Protein AF-A0A9D6NC02-F1 (afdb_monomer_lite)

Foldseek 3Di:
DDDDDDDDDDDPDDPVVVVVVVPPPDPPDDDPLVLLLLFKAKAKEAADPPPPLSVLLQVLLLVVCVVVPNNVGTHHYHHCVPPVSVCCCCVQAVHHCVLNMWIAMFTADPVRDGRYGPGTDRNCRPDSNVNSVVRNVVSVVVSVVGDSPD

Radius of gyration: 26.91 Å; chains: 1; bounding box: 32×32×106 Å

Secondary structure (DSSP, 8-state):
--------------HHHHHHTTSSSSS-SS-SHHHHGGGEEEEEEESSTT-HHHHHHHHHHHHHHHHTT-TT---EEEETTSHHHHHHIIIII---GGGSSEEEEEEE-TTS-EEEEEEE-TTTTT-HHHHHHHHHHHHHHHHTTS-TT-

Sequence (150 aa):
MDVRRESPGAGPLGPAMRLLLLGLTLFALAEPAVAQTQRIGILIVGPTPGDAVEQELVTRVRQLLAEVGFADRGPLRFHFDRAAERSYCEKTLKINRQDLLFAGVVKLDARGAVVGVLHRLPDAGKNIEASAQECVYRWRVLAKKIPPDL

pLDDT: mean 78.7, std 20.45, range [39.59, 97.25]

Structure (mmCIF, N/CA/C/O backbone):
data_AF-A0A9D6NC02-F1
#
_entry.id   AF-A0A9D6NC02-F1
#
loop_
_atom_site.group_PDB
_atom_site.id
_atom_site.type_symbol
_atom_site.label_atom_id
_atom_site.label_alt_id
_atom_site.label_comp_id
_atom_site.label_asym_id
_atom_site.label_entity_id
_atom_site.label_seq_id
_atom_site.pdbx_PDB_ins_code
_atom_site.Cartn_x
_atom_site.Cartn_y
_atom_site.Cartn_z
_atom_site.occupancy
_atom_site.B_iso_or_equiv
_atom_site.auth_seq_id
_atom_site.auth_comp_id
_atom_site.auth_asym_id
_atom_site.auth_atom_id
_atom_site.pdbx_PDB_model_num
ATOM 1 N N . MET A 1 1 ? 1.897 -16.937 90.837 1.00 39.59 1 MET A N 1
ATOM 2 C CA . MET A 1 1 ? 2.756 -17.642 89.868 1.00 39.59 1 MET A CA 1
ATOM 3 C C . MET A 1 1 ? 1.862 -18.105 88.739 1.00 39.59 1 MET A C 1
ATOM 5 O O . MET A 1 1 ? 0.860 -18.729 89.053 1.00 39.59 1 MET A O 1
ATOM 9 N N . ASP A 1 2 ? 2.236 -17.724 87.512 1.00 42.00 2 ASP A N 1
ATOM 10 C CA . ASP A 1 2 ? 1.789 -18.253 86.209 1.00 42.00 2 ASP A CA 1
ATOM 11 C C . ASP A 1 2 ? 0.286 -18.143 85.853 1.00 42.00 2 ASP A C 1
ATOM 13 O O . ASP A 1 2 ? -0.579 -18.291 86.698 1.00 42.00 2 ASP A O 1
ATOM 17 N N . VAL A 1 3 ? -0.178 -17.901 84.623 1.00 43.66 3 VAL A N 1
ATOM 18 C CA . VAL A 1 3 ? 0.413 -17.619 83.306 1.00 43.66 3 VAL A CA 1
ATOM 19 C C . VAL A 1 3 ? -0.733 -17.132 82.395 1.00 43.66 3 VAL A C 1
ATOM 21 O O . VAL A 1 3 ? -1.882 -17.525 82.574 1.00 43.66 3 VAL A O 1
ATOM 24 N N . ARG A 1 4 ? -0.387 -16.272 81.426 1.00 48.41 4 ARG A N 1
ATOM 25 C CA . ARG A 1 4 ? -1.060 -15.929 80.149 1.00 48.41 4 ARG A CA 1
ATOM 26 C C . ARG A 1 4 ? -2.438 -16.546 79.843 1.00 48.41 4 ARG A C 1
ATOM 28 O O . ARG A 1 4 ? -2.551 -17.762 79.733 1.00 48.41 4 ARG A O 1
ATOM 35 N N . ARG A 1 5 ? -3.338 -15.701 79.319 1.00 47.59 5 ARG A N 1
ATOM 36 C CA . ARG A 1 5 ? -3.801 -15.824 77.919 1.00 47.59 5 ARG A CA 1
ATOM 37 C C . ARG A 1 5 ? -4.012 -14.444 77.296 1.00 47.59 5 ARG A C 1
ATOM 39 O O . ARG A 1 5 ? -4.944 -13.727 77.636 1.00 47.59 5 ARG A O 1
ATOM 46 N N . GLU A 1 6 ? -3.125 -14.109 76.368 1.00 44.00 6 GLU A N 1
ATOM 47 C CA . GLU A 1 6 ? -3.341 -13.094 75.343 1.00 44.00 6 GLU A CA 1
ATOM 48 C C . GLU A 1 6 ? -4.298 -13.658 74.278 1.00 44.00 6 GLU A C 1
ATOM 50 O O . GLU A 1 6 ? -4.180 -14.813 73.867 1.00 44.00 6 GLU A O 1
ATOM 55 N N . SER A 1 7 ? -5.230 -12.840 73.801 1.00 43.94 7 SER A N 1
ATOM 56 C CA . SER A 1 7 ? -5.800 -12.957 72.457 1.00 43.94 7 SER A CA 1
ATOM 57 C C . SER A 1 7 ? -5.677 -11.583 71.809 1.00 43.94 7 SER A C 1
ATOM 59 O O . SER A 1 7 ? -6.291 -10.638 72.308 1.00 43.94 7 SER A O 1
ATOM 61 N N . PRO A 1 8 ? -4.865 -11.426 70.752 1.00 47.81 8 PRO A N 1
ATOM 62 C CA . PRO A 1 8 ? -4.788 -10.183 70.015 1.00 47.81 8 PRO A CA 1
ATOM 63 C C . PRO A 1 8 ? -5.789 -10.199 68.856 1.00 47.81 8 PRO A C 1
ATOM 65 O O . PRO A 1 8 ? -6.019 -11.228 68.225 1.00 47.81 8 PRO A O 1
ATOM 68 N N . GLY A 1 9 ? -6.285 -9.017 68.505 1.00 48.06 9 GLY A N 1
ATOM 69 C CA . GLY A 1 9 ? -6.532 -8.716 67.098 1.00 48.06 9 GLY A CA 1
ATOM 70 C C . GLY A 1 9 ? -7.987 -8.543 66.691 1.00 48.06 9 GLY A C 1
ATOM 71 O O . GLY A 1 9 ? -8.578 -9.419 66.078 1.00 48.06 9 GLY A O 1
ATOM 72 N N . ALA A 1 10 ? -8.496 -7.331 66.889 1.00 44.50 10 ALA A N 1
ATOM 73 C CA . ALA A 1 10 ? -9.337 -6.679 65.889 1.00 44.50 10 ALA A CA 1
ATOM 74 C C . ALA A 1 10 ? -9.191 -5.159 66.044 1.00 44.50 10 ALA A C 1
ATOM 76 O O . ALA A 1 10 ? -10.103 -4.460 66.474 1.00 44.50 10 ALA A O 1
ATOM 77 N N . GLY A 1 11 ? -7.992 -4.645 65.752 1.00 44.72 11 GLY A N 1
ATOM 78 C CA . GLY A 1 11 ? -7.823 -3.211 65.539 1.00 44.72 11 GLY A CA 1
ATOM 79 C C . GLY A 1 11 ? -8.554 -2.804 64.251 1.00 44.72 11 GLY A C 1
ATOM 80 O O . GLY A 1 11 ? -8.456 -3.530 63.258 1.00 44.72 11 GLY A O 1
ATOM 81 N N . PRO A 1 12 ? -9.301 -1.688 64.234 1.00 54.91 12 PRO A N 1
ATOM 82 C CA . PRO A 1 12 ? -9.962 -1.217 63.026 1.00 54.91 12 PRO A CA 1
ATOM 83 C C . PRO A 1 12 ? -8.911 -0.871 61.965 1.00 54.91 12 PRO A C 1
ATOM 85 O O . PRO A 1 12 ? -7.913 -0.213 62.256 1.00 54.91 12 PRO A O 1
ATOM 88 N N . LEU A 1 13 ? -9.145 -1.330 60.732 1.00 54.53 13 LEU A N 1
ATOM 89 C CA . LEU A 1 13 ? -8.343 -1.001 59.552 1.00 54.53 13 LEU A CA 1
ATOM 90 C C . LEU A 1 13 ? -8.105 0.515 59.501 1.00 54.53 13 LEU A C 1
ATOM 92 O O . LEU A 1 13 ? -9.046 1.298 59.356 1.00 54.53 13 LEU A O 1
ATOM 96 N N . GLY A 1 14 ? -6.844 0.918 59.667 1.00 44.34 14 GLY A N 1
ATOM 97 C CA . GLY A 1 14 ? -6.447 2.318 59.732 1.00 44.34 14 GLY A CA 1
ATOM 98 C C . GLY A 1 14 ? -6.789 3.099 58.453 1.00 44.34 14 GLY A C 1
ATOM 99 O O . GLY A 1 14 ? -6.938 2.513 57.375 1.00 44.34 14 GLY A O 1
ATOM 100 N N . PRO A 1 15 ? -6.872 4.439 58.539 1.00 54.22 15 PRO A N 1
ATOM 101 C CA . PRO A 1 15 ? -7.293 5.319 57.442 1.00 54.22 15 PRO A CA 1
ATOM 102 C C . PRO A 1 15 ? -6.421 5.206 56.179 1.00 54.22 15 PRO A C 1
ATOM 104 O O . PRO A 1 15 ? -6.889 5.512 55.084 1.00 54.22 15 PRO A O 1
ATOM 107 N N . ALA A 1 16 ? -5.197 4.687 56.305 1.00 47.75 16 ALA A N 1
ATOM 108 C CA . ALA A 1 16 ? -4.308 4.393 55.184 1.00 47.75 16 ALA A CA 1
ATOM 109 C C . ALA A 1 16 ? -4.881 3.338 54.212 1.00 47.75 16 ALA A C 1
ATOM 111 O O . ALA A 1 16 ? -4.659 3.435 53.009 1.00 47.75 16 ALA A O 1
ATOM 112 N N . MET A 1 17 ? -5.682 2.378 54.698 1.00 41.50 17 MET A N 1
ATOM 113 C CA . MET A 1 17 ? -6.302 1.346 53.851 1.00 41.50 17 MET A CA 1
ATOM 114 C C . MET A 1 17 ? -7.548 1.867 53.107 1.00 41.50 17 MET A C 1
ATOM 116 O O . MET A 1 17 ? -7.899 1.354 52.048 1.00 41.50 17 MET A O 1
ATOM 120 N N . ARG A 1 18 ? -8.210 2.918 53.619 1.00 47.12 18 ARG A N 1
ATOM 121 C CA . ARG A 1 18 ? -9.367 3.552 52.953 1.00 47.12 18 ARG A CA 1
ATOM 122 C C . ARG A 1 18 ? -8.959 4.450 51.784 1.00 47.12 18 ARG A C 1
ATOM 124 O O . ARG A 1 18 ? -9.707 4.551 50.818 1.00 47.12 18 ARG A O 1
ATOM 131 N N . LEU A 1 19 ? -7.770 5.051 51.842 1.00 48.00 19 LEU A N 1
ATOM 132 C CA . LEU A 1 19 ? -7.225 5.869 50.752 1.00 48.00 19 LEU A CA 1
ATOM 133 C C . LEU A 1 19 ? -6.718 5.032 49.568 1.00 48.00 19 LEU A C 1
ATOM 135 O O . LEU A 1 19 ? -6.719 5.526 48.444 1.00 48.00 19 LEU A O 1
ATOM 139 N N . LEU A 1 20 ? -6.371 3.757 49.780 1.00 45.81 20 LEU A N 1
ATOM 140 C CA . LEU A 1 20 ? -5.960 2.866 48.688 1.00 45.81 20 LEU A CA 1
ATOM 141 C C . LEU A 1 20 ? -7.135 2.392 47.809 1.00 45.81 20 LEU A C 1
ATOM 143 O O . LEU A 1 20 ? -6.935 2.047 46.649 1.00 45.81 20 LEU A O 1
ATOM 147 N N . LEU A 1 21 ? -8.365 2.404 48.335 1.00 44.78 21 LEU A N 1
ATOM 148 C CA . LEU A 1 21 ? -9.570 1.950 47.622 1.00 44.78 21 LEU A CA 1
ATOM 149 C C . LEU A 1 21 ? -10.232 3.036 46.754 1.00 44.78 21 LEU A C 1
ATOM 151 O O . LEU A 1 21 ? -11.105 2.718 45.954 1.00 44.78 21 LEU A O 1
ATOM 155 N N . LEU A 1 22 ? -9.800 4.297 46.863 1.00 46.56 22 LEU A N 1
ATOM 156 C CA . LEU A 1 22 ? -10.308 5.422 46.061 1.00 46.56 22 LEU A CA 1
ATOM 157 C C . LEU A 1 22 ? -9.455 5.739 44.818 1.00 46.56 22 LEU A C 1
ATOM 159 O O . LEU A 1 22 ? -9.832 6.596 44.026 1.00 46.56 22 LEU A O 1
ATOM 163 N N . GLY A 1 23 ? -8.331 5.045 44.618 1.00 40.75 23 GLY A N 1
ATOM 164 C CA . GLY A 1 23 ? -7.431 5.251 43.474 1.00 40.75 23 GLY A CA 1
ATOM 165 C C . GLY A 1 23 ? -7.722 4.389 42.238 1.00 40.75 23 GLY A C 1
ATOM 166 O O . GLY A 1 23 ? -6.946 4.424 41.290 1.00 40.75 23 GLY A O 1
ATOM 167 N N . LEU A 1 24 ? -8.797 3.591 42.238 1.00 45.47 24 LEU A N 1
ATOM 168 C CA . LEU A 1 24 ? -9.022 2.518 41.252 1.00 45.47 24 LEU A CA 1
ATOM 169 C C . LEU A 1 24 ? -10.133 2.785 40.218 1.00 45.47 24 LEU A C 1
ATOM 171 O O . LEU A 1 24 ? -10.487 1.886 39.462 1.00 45.47 24 LEU A O 1
ATOM 175 N N . THR A 1 25 ? -10.673 4.003 40.128 1.00 46.53 25 THR A N 1
ATOM 176 C CA . THR A 1 25 ? -11.852 4.300 39.284 1.00 46.53 25 THR A CA 1
ATOM 177 C C . THR A 1 25 ? -11.654 5.426 38.264 1.00 46.53 25 THR A C 1
ATOM 179 O O . THR A 1 25 ? -12.600 6.142 37.953 1.00 46.53 25 THR A O 1
ATOM 182 N N . LEU A 1 26 ? -10.454 5.587 37.695 1.00 45.34 26 LEU A N 1
ATOM 183 C CA . LEU A 1 26 ? -10.214 6.578 36.625 1.00 45.34 26 LEU A CA 1
ATOM 184 C C . LEU A 1 26 ? -9.404 6.058 35.425 1.00 45.34 26 LEU A C 1
ATOM 186 O O . LEU A 1 26 ? -8.880 6.853 34.654 1.00 45.34 26 LEU A O 1
ATOM 190 N N . PHE A 1 27 ? -9.332 4.739 35.215 1.00 44.41 27 PHE A N 1
ATOM 191 C CA . PHE A 1 27 ? -8.621 4.155 34.062 1.00 44.41 27 PHE A CA 1
ATOM 192 C C . PHE A 1 27 ? -9.521 3.427 33.059 1.00 44.41 27 PHE A C 1
ATOM 194 O O . PHE A 1 27 ? -9.098 2.500 32.378 1.00 44.41 27 PHE A O 1
ATOM 201 N N . ALA A 1 28 ? -10.779 3.843 32.952 1.00 43.09 28 ALA A N 1
ATOM 202 C CA . ALA A 1 28 ? -11.706 3.274 31.985 1.00 43.09 28 ALA A CA 1
ATOM 203 C C . ALA A 1 28 ? -12.454 4.388 31.260 1.00 43.09 28 ALA A C 1
ATOM 205 O O . ALA A 1 28 ? -13.638 4.553 31.498 1.00 43.09 28 ALA A O 1
ATOM 206 N N . LEU A 1 29 ? -11.761 5.183 30.432 1.00 49.09 29 LEU A N 1
ATOM 207 C CA . LEU A 1 29 ? -12.382 6.035 29.397 1.00 49.09 29 LEU A CA 1
ATOM 208 C C . LEU A 1 29 ? -11.357 6.544 28.353 1.00 49.09 29 LEU A C 1
ATOM 210 O O . LEU A 1 29 ? -11.389 7.684 27.909 1.00 49.09 29 LEU A O 1
ATOM 214 N N . ALA A 1 30 ? -10.439 5.676 27.941 1.00 48.78 30 ALA A N 1
ATOM 215 C CA . ALA A 1 30 ? -9.707 5.722 26.673 1.00 48.78 30 ALA A CA 1
ATOM 216 C C . ALA A 1 30 ? -9.215 4.275 26.503 1.00 48.78 30 ALA A C 1
ATOM 218 O O . ALA A 1 30 ? -8.553 3.772 27.395 1.00 48.78 30 ALA A O 1
ATOM 219 N N . GLU A 1 31 ? -9.599 3.462 25.524 1.00 45.03 31 GLU A N 1
ATOM 220 C CA . GLU A 1 31 ? -9.521 3.695 24.089 1.00 45.03 31 GLU A CA 1
ATOM 221 C C . GLU A 1 31 ? -10.428 2.693 23.332 1.00 45.03 31 GLU A C 1
ATOM 223 O O . GLU A 1 31 ? -10.088 1.516 23.232 1.00 45.03 31 GLU A O 1
ATOM 228 N N . PRO A 1 32 ? -11.537 3.110 22.698 1.00 44.16 32 PRO A N 1
ATOM 229 C CA . PRO A 1 32 ? -12.128 2.312 21.619 1.00 44.16 32 PRO A CA 1
ATOM 230 C C . PRO A 1 32 ? -11.541 2.663 20.235 1.00 44.16 32 PRO A C 1
ATOM 232 O O . PRO A 1 32 ? -11.766 1.943 19.265 1.00 44.16 32 PRO A O 1
ATOM 235 N N . ALA A 1 33 ? -10.751 3.739 20.119 1.00 46.66 33 ALA A N 1
ATOM 236 C CA . ALA A 1 33 ? -10.207 4.201 18.836 1.00 46.66 33 ALA A CA 1
ATOM 237 C C . ALA A 1 33 ? -9.034 3.346 18.307 1.00 46.66 33 ALA A C 1
ATOM 239 O O . ALA A 1 33 ? -8.832 3.239 17.094 1.00 46.66 33 ALA A O 1
ATOM 240 N N . VAL A 1 34 ? -8.263 2.695 19.187 1.00 47.00 34 VAL A N 1
ATOM 241 C CA . VAL A 1 34 ? -7.065 1.942 18.773 1.00 47.00 34 VAL A CA 1
ATOM 242 C C . VAL A 1 34 ? -7.425 0.624 18.081 1.00 47.00 34 VAL A C 1
ATOM 244 O O . VAL A 1 34 ? -6.812 0.295 17.064 1.00 47.00 34 VAL A O 1
ATOM 247 N N . ALA A 1 35 ? -8.469 -0.077 18.539 1.00 47.97 35 ALA A N 1
ATOM 248 C CA . ALA A 1 35 ? -8.929 -1.328 17.927 1.00 47.97 35 ALA A CA 1
ATOM 249 C C . ALA A 1 35 ? -9.527 -1.120 16.518 1.00 47.97 35 ALA A C 1
ATOM 251 O O . ALA A 1 35 ? -9.240 -1.888 15.602 1.00 47.97 35 ALA A O 1
ATOM 252 N N . GLN A 1 36 ? -10.286 -0.037 16.300 1.00 50.41 36 GLN A N 1
ATOM 253 C CA . GLN A 1 36 ? -10.905 0.288 14.998 1.00 50.41 36 GLN A CA 1
ATOM 254 C C . GLN A 1 36 ? -9.866 0.531 13.899 1.00 50.41 36 GLN A C 1
ATOM 256 O O . GLN A 1 36 ? -10.025 0.116 12.750 1.00 50.41 36 GLN A O 1
ATOM 261 N N . THR A 1 37 ? -8.746 1.147 14.272 1.00 56.75 37 THR A N 1
ATOM 262 C CA . THR A 1 37 ? -7.669 1.455 13.335 1.00 56.75 37 THR A CA 1
ATOM 263 C C . THR A 1 37 ? -6.929 0.179 12.885 1.00 56.75 37 THR A C 1
ATOM 265 O O . THR A 1 37 ? -6.219 0.203 11.886 1.00 56.75 37 THR A O 1
ATOM 268 N N . GLN A 1 38 ? -7.052 -0.960 13.579 1.00 64.00 38 GLN A N 1
ATOM 269 C CA . GLN A 1 38 ? -6.309 -2.191 13.246 1.00 64.00 38 GLN A CA 1
ATOM 270 C C . GLN A 1 38 ? -6.826 -2.933 12.001 1.00 64.00 38 GLN A C 1
ATOM 272 O O . GLN A 1 38 ? -6.075 -3.709 11.420 1.00 64.00 38 GLN A O 1
ATOM 277 N N . ARG A 1 39 ? -8.062 -2.677 11.543 1.00 83.94 39 ARG A N 1
ATOM 278 C CA . ARG A 1 39 ? -8.653 -3.370 10.375 1.00 83.94 39 ARG A CA 1
ATOM 279 C C . ARG A 1 39 ? -8.509 -2.620 9.048 1.00 83.94 39 ARG A C 1
ATOM 281 O O . ARG A 1 39 ? -9.063 -3.048 8.035 1.00 83.94 39 ARG A O 1
ATOM 288 N N . ILE A 1 40 ? -7.770 -1.510 9.029 1.00 90.12 40 ILE A N 1
ATOM 289 C CA . ILE A 1 40 ? -7.476 -0.750 7.809 1.00 90.12 40 ILE A CA 1
ATOM 290 C C . ILE A 1 40 ? -5.984 -0.442 7.730 1.00 90.12 40 ILE A C 1
ATOM 292 O O . ILE A 1 40 ? -5.402 0.126 8.656 1.00 90.12 40 ILE A O 1
ATOM 296 N N . GLY A 1 41 ? -5.386 -0.758 6.585 1.00 93.06 41 GLY A N 1
ATOM 297 C CA . GLY A 1 41 ? -3.990 -0.471 6.280 1.00 93.06 41 GLY A CA 1
ATOM 298 C C . GLY A 1 41 ? -3.826 0.390 5.034 1.00 93.06 41 GLY A C 1
ATOM 299 O O . GLY A 1 41 ? -4.768 0.606 4.271 1.00 93.06 41 GLY A O 1
ATOM 300 N N . ILE A 1 42 ? -2.600 0.850 4.818 1.00 95.75 42 ILE A N 1
ATOM 301 C CA . ILE A 1 42 ? -2.143 1.359 3.524 1.00 95.75 42 ILE A CA 1
ATOM 302 C C . ILE A 1 42 ? -1.334 0.233 2.879 1.00 95.75 42 ILE A C 1
ATOM 304 O O . ILE A 1 42 ? -0.483 -0.353 3.543 1.00 95.75 42 ILE A O 1
ATOM 308 N N . LEU A 1 43 ? -1.610 -0.086 1.618 1.00 97.12 43 LEU A N 1
ATOM 309 C CA . LEU A 1 43 ? -0.846 -1.047 0.825 1.00 97.12 43 LEU A CA 1
ATOM 310 C C . LEU A 1 43 ? -0.147 -0.309 -0.309 1.00 97.12 43 LEU A C 1
ATOM 312 O O . LEU A 1 43 ? -0.790 0.435 -1.050 1.00 97.12 43 LEU A O 1
ATOM 316 N N . ILE A 1 44 ? 1.146 -0.567 -0.460 1.00 96.88 44 ILE A N 1
ATOM 317 C CA . ILE A 1 44 ? 1.947 -0.156 -1.609 1.00 96.88 44 ILE A CA 1
ATOM 318 C C . ILE A 1 44 ? 2.414 -1.430 -2.320 1.00 96.88 44 ILE A C 1
ATOM 320 O O . ILE A 1 44 ? 2.912 -2.353 -1.675 1.00 96.88 44 ILE A O 1
ATOM 324 N N . VAL A 1 45 ? 2.215 -1.503 -3.637 1.00 96.25 45 VAL A N 1
ATOM 325 C CA . VAL A 1 45 ? 2.716 -2.608 -4.467 1.00 96.25 45 VAL A CA 1
ATOM 326 C C . VAL A 1 45 ? 3.671 -2.045 -5.506 1.00 96.25 45 VAL A C 1
ATOM 328 O O . VAL A 1 45 ? 3.240 -1.327 -6.406 1.00 96.25 45 VAL A O 1
ATOM 331 N N . GLY A 1 46 ? 4.958 -2.350 -5.356 1.00 94.94 46 GLY A N 1
ATOM 332 C CA . GLY A 1 46 ? 6.022 -1.895 -6.249 1.00 94.94 46 GLY A CA 1
ATOM 333 C C . GLY A 1 46 ? 6.385 -2.917 -7.333 1.00 94.94 46 GLY A C 1
ATOM 334 O O . GLY A 1 46 ? 5.921 -4.063 -7.307 1.00 94.94 46 GLY A O 1
ATOM 335 N N . PRO A 1 47 ? 7.247 -2.544 -8.292 1.00 91.88 47 PRO A N 1
ATOM 336 C CA . PRO A 1 47 ? 7.713 -3.464 -9.324 1.00 91.88 47 PRO A CA 1
ATOM 337 C C . PRO A 1 47 ? 8.683 -4.515 -8.763 1.00 91.88 47 PRO A C 1
ATOM 339 O O . PRO A 1 47 ? 8.571 -5.688 -9.118 1.00 91.88 47 PRO A O 1
ATOM 342 N N . THR A 1 48 ? 9.607 -4.103 -7.888 1.00 93.00 48 THR A N 1
ATOM 343 C CA . THR A 1 48 ? 10.643 -4.944 -7.271 1.00 93.00 48 THR A CA 1
ATOM 344 C C . THR A 1 48 ? 11.119 -4.320 -5.952 1.00 93.00 48 THR A C 1
ATOM 346 O O . THR A 1 48 ? 11.063 -3.094 -5.817 1.00 93.00 48 THR A O 1
ATOM 349 N N . PRO A 1 49 ? 11.585 -5.110 -4.967 1.00 91.56 49 PRO A N 1
ATOM 350 C CA . PRO A 1 49 ? 12.134 -4.569 -3.733 1.00 91.56 49 PRO A CA 1
ATOM 351 C C . PRO A 1 49 ? 13.300 -3.613 -3.991 1.00 91.56 49 PRO A C 1
ATOM 353 O O . PRO A 1 49 ? 14.276 -3.966 -4.646 1.00 91.56 49 PRO A O 1
ATOM 356 N N . GLY A 1 50 ? 13.222 -2.417 -3.410 1.00 89.25 50 GLY A N 1
ATOM 357 C CA . GLY A 1 50 ? 14.276 -1.407 -3.532 1.00 89.25 50 GLY A CA 1
ATOM 358 C C . GLY A 1 50 ? 14.097 -0.454 -4.712 1.00 89.25 50 GLY A C 1
ATOM 359 O O . GLY A 1 50 ? 14.956 0.399 -4.915 1.00 89.25 50 GLY A O 1
ATOM 360 N N . ASP A 1 51 ? 12.981 -0.543 -5.442 1.00 94.19 51 ASP A N 1
ATOM 361 C CA . ASP A 1 51 ? 12.590 0.492 -6.396 1.00 94.19 51 ASP A CA 1
ATOM 362 C C . ASP A 1 51 ? 12.564 1.874 -5.719 1.00 94.19 51 ASP A C 1
ATOM 364 O O . ASP A 1 51 ? 12.009 2.037 -4.626 1.00 94.19 51 ASP A O 1
ATOM 368 N N . ALA A 1 52 ? 13.209 2.856 -6.353 1.00 94.75 52 ALA A N 1
ATOM 369 C CA . ALA A 1 52 ? 13.435 4.172 -5.760 1.00 94.75 52 ALA A CA 1
ATOM 370 C C . ALA A 1 52 ? 12.121 4.926 -5.523 1.00 94.75 52 ALA A C 1
ATOM 372 O O . ALA A 1 52 ? 11.932 5.508 -4.455 1.00 94.75 52 ALA A O 1
ATOM 373 N N . VAL A 1 53 ? 11.199 4.857 -6.485 1.00 93.44 53 VAL A N 1
ATOM 374 C CA . VAL A 1 53 ? 9.904 5.543 -6.422 1.00 93.44 53 VAL A CA 1
ATOM 375 C C . VAL A 1 53 ? 9.030 4.906 -5.338 1.00 93.44 53 VAL A C 1
ATOM 377 O O . VAL A 1 53 ? 8.418 5.606 -4.530 1.00 93.44 53 VAL A O 1
ATOM 380 N N . GLU A 1 54 ? 9.024 3.573 -5.252 1.00 95.06 54 GLU A N 1
ATOM 381 C CA . GLU A 1 54 ? 8.366 2.846 -4.164 1.00 95.06 54 GLU A CA 1
ATOM 382 C C . GLU A 1 54 ? 8.954 3.221 -2.790 1.00 95.06 54 GLU A C 1
ATOM 384 O O . GLU A 1 54 ? 8.196 3.486 -1.854 1.00 95.06 54 GLU A O 1
ATOM 389 N N . GLN A 1 55 ? 10.288 3.264 -2.645 1.00 96.50 55 GLN A N 1
ATOM 390 C CA . GLN A 1 55 ? 10.934 3.624 -1.373 1.00 96.50 55 GLN A CA 1
ATOM 391 C C . GLN A 1 55 ? 10.606 5.053 -0.949 1.00 96.50 55 GLN A C 1
ATOM 393 O O . GLN A 1 55 ? 10.356 5.293 0.236 1.00 96.50 55 GLN A O 1
ATOM 398 N N . GLU A 1 56 ? 10.610 5.992 -1.889 1.00 97.00 56 GLU A N 1
ATOM 399 C CA . GLU A 1 56 ? 10.284 7.388 -1.620 1.00 97.00 56 GLU A CA 1
ATOM 400 C C . GLU A 1 56 ? 8.843 7.513 -1.116 1.00 97.00 56 GLU A C 1
ATOM 402 O O . GLU A 1 56 ? 8.602 8.099 -0.057 1.00 97.00 56 GLU A O 1
ATOM 407 N N . LEU A 1 57 ? 7.895 6.852 -1.789 1.00 96.38 57 LEU A N 1
ATOM 408 C CA . LEU A 1 57 ? 6.495 6.834 -1.372 1.00 96.38 57 LEU A CA 1
ATOM 409 C C . LEU A 1 57 ? 6.304 6.183 0.001 1.00 96.38 57 LEU A C 1
ATOM 411 O O . LEU A 1 57 ? 5.617 6.740 0.859 1.00 96.38 57 LEU A O 1
ATOM 415 N N . VAL A 1 58 ? 6.931 5.030 0.246 1.00 96.75 58 VAL A N 1
ATOM 416 C CA . VAL A 1 58 ? 6.898 4.350 1.552 1.00 96.75 58 VAL A CA 1
ATOM 417 C C . VAL A 1 58 ? 7.440 5.262 2.651 1.00 96.75 58 VAL A C 1
ATOM 419 O O . VAL A 1 58 ? 6.838 5.361 3.723 1.00 96.75 58 VAL A O 1
ATOM 422 N N . THR A 1 59 ? 8.564 5.929 2.391 1.00 96.94 59 THR A N 1
ATOM 423 C CA . THR A 1 59 ? 9.202 6.847 3.339 1.00 96.94 59 THR A CA 1
ATOM 424 C C . THR A 1 59 ? 8.281 8.015 3.648 1.00 96.94 59 THR A C 1
ATOM 426 O O . THR A 1 59 ? 8.054 8.319 4.821 1.00 96.94 59 THR A O 1
ATOM 429 N N . ARG A 1 60 ? 7.681 8.620 2.619 1.00 97.25 60 ARG A N 1
ATOM 430 C CA . ARG A 1 60 ? 6.810 9.774 2.812 1.00 97.25 60 ARG A CA 1
ATOM 431 C C . ARG A 1 60 ? 5.523 9.417 3.546 1.00 97.25 60 ARG A C 1
ATOM 433 O O . ARG A 1 60 ? 5.135 10.119 4.475 1.00 97.25 60 ARG A O 1
ATOM 440 N N . VAL A 1 61 ? 4.908 8.281 3.216 1.00 96.62 61 VAL A N 1
ATOM 441 C CA . VAL A 1 61 ? 3.739 7.767 3.948 1.00 96.62 61 VAL A CA 1
ATOM 442 C C . VAL A 1 61 ? 4.074 7.520 5.420 1.00 96.62 61 VAL A C 1
ATOM 444 O O . VAL A 1 61 ? 3.289 7.899 6.284 1.00 96.62 61 VAL A O 1
ATOM 447 N N . ARG A 1 62 ? 5.235 6.928 5.735 1.00 96.38 62 ARG A N 1
ATOM 448 C CA . ARG A 1 62 ? 5.667 6.715 7.131 1.00 96.38 62 ARG A CA 1
ATOM 449 C C . ARG A 1 62 ? 5.845 8.026 7.892 1.00 96.38 62 ARG A C 1
ATOM 451 O O . ARG A 1 62 ? 5.376 8.127 9.020 1.00 96.38 62 ARG A O 1
ATOM 458 N N . GLN A 1 63 ? 6.482 9.024 7.280 1.00 96.69 63 GLN A N 1
ATOM 459 C CA . GLN A 1 63 ? 6.640 10.351 7.884 1.00 96.69 63 GLN A CA 1
ATOM 460 C C . GLN A 1 63 ? 5.281 10.983 8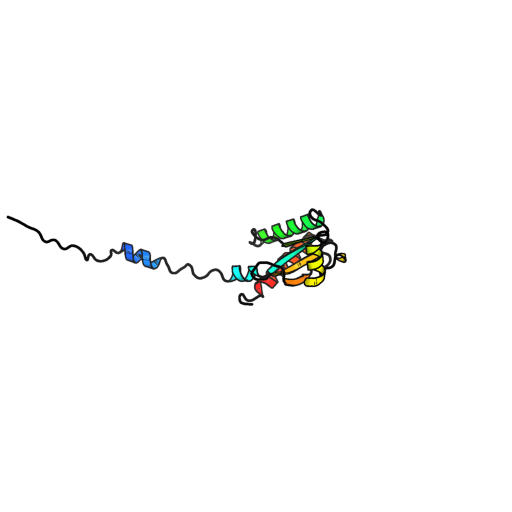.195 1.00 96.69 63 GLN A C 1
ATOM 462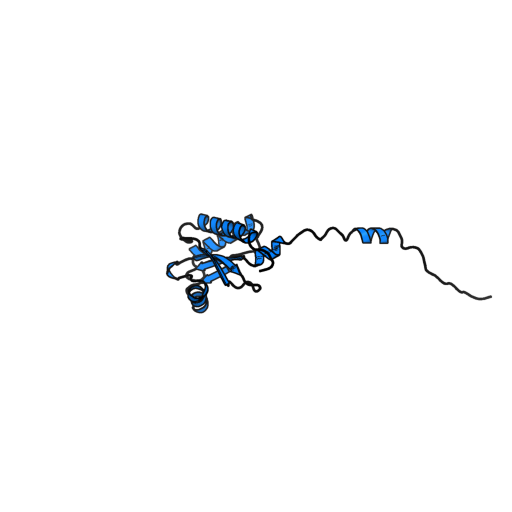 O O . GLN A 1 63 ? 5.031 11.371 9.330 1.00 96.69 63 GLN A O 1
ATOM 467 N N . LEU A 1 64 ? 4.369 10.993 7.221 1.00 95.62 64 LEU A N 1
ATOM 468 C CA . LEU A 1 64 ? 3.028 11.552 7.397 1.00 95.62 64 LEU A CA 1
ATOM 469 C C . LEU A 1 64 ? 2.208 10.795 8.453 1.00 95.62 64 LEU A C 1
ATOM 471 O O . LEU A 1 64 ? 1.460 11.410 9.209 1.00 95.62 64 LEU A O 1
ATOM 475 N N . LEU A 1 65 ? 2.341 9.466 8.538 1.00 91.94 65 LEU A N 1
ATOM 476 C CA . LEU A 1 65 ? 1.717 8.679 9.607 1.00 91.94 65 LEU A CA 1
ATOM 477 C C . LEU A 1 65 ? 2.270 9.062 10.985 1.00 91.94 65 LEU A C 1
ATOM 479 O O . LEU A 1 65 ? 1.492 9.205 11.928 1.00 91.94 65 LEU A O 1
ATOM 483 N N . ALA A 1 66 ? 3.580 9.283 11.104 1.00 92.12 66 ALA A N 1
ATOM 484 C CA . ALA A 1 66 ? 4.196 9.751 12.341 1.00 92.12 66 ALA A CA 1
ATOM 485 C C . ALA A 1 66 ? 3.710 11.158 12.731 1.00 92.12 66 ALA A C 1
ATOM 487 O O . ALA A 1 66 ? 3.312 11.363 13.877 1.00 92.12 66 ALA A O 1
ATOM 488 N N . GLU A 1 67 ? 3.649 12.093 11.776 1.00 92.25 67 GLU A N 1
ATOM 489 C CA . GLU A 1 67 ? 3.148 13.462 11.981 1.00 92.25 67 GLU A CA 1
ATOM 490 C C . GLU A 1 67 ? 1.705 13.490 12.514 1.00 92.25 67 GLU A C 1
ATOM 492 O O . GLU A 1 67 ? 1.337 14.371 13.290 1.00 92.25 67 GLU A O 1
ATOM 497 N N . VAL A 1 68 ? 0.879 12.508 12.133 1.00 86.25 68 VAL A N 1
ATOM 498 C CA . VAL A 1 68 ? -0.523 12.404 12.573 1.00 86.25 68 VAL A CA 1
ATOM 499 C C . VAL A 1 68 ? -0.732 11.458 13.763 1.00 86.25 68 VAL A C 1
ATOM 501 O O . VAL A 1 68 ? -1.878 11.112 14.056 1.00 86.25 68 VAL A O 1
ATOM 504 N N . GLY A 1 69 ? 0.343 11.077 14.465 1.00 84.50 69 GLY A N 1
ATOM 505 C CA . GLY A 1 69 ? 0.296 10.338 15.734 1.00 84.50 69 GLY A CA 1
ATOM 506 C C . GLY A 1 69 ? 0.319 8.810 15.616 1.00 84.50 69 GLY A C 1
ATOM 507 O O . GLY A 1 69 ? -0.048 8.124 16.563 1.00 84.50 69 GLY A O 1
ATOM 508 N N . PHE A 1 70 ? 0.735 8.261 14.471 1.00 86.00 70 PHE A N 1
ATOM 509 C CA . PHE A 1 70 ? 0.792 6.819 14.199 1.00 86.00 70 PHE A CA 1
ATOM 510 C C . PHE A 1 70 ? 2.198 6.371 13.775 1.00 86.00 70 PHE A C 1
ATOM 512 O O . PHE A 1 70 ? 2.358 5.667 12.780 1.00 86.00 70 PHE A O 1
ATOM 519 N N . ALA A 1 71 ? 3.223 6.779 14.529 1.00 83.19 71 ALA A N 1
ATOM 520 C CA . ALA A 1 71 ? 4.630 6.510 14.211 1.00 83.19 71 ALA A CA 1
ATOM 521 C C . ALA A 1 71 ? 4.978 5.011 14.128 1.00 83.19 71 ALA A C 1
ATOM 523 O O . ALA A 1 71 ? 5.812 4.619 13.315 1.00 83.19 71 ALA A O 1
ATOM 524 N N . ASP A 1 72 ? 4.288 4.166 14.898 1.00 81.88 72 ASP A N 1
ATOM 525 C CA . ASP A 1 72 ? 4.491 2.709 14.886 1.00 81.88 72 ASP A CA 1
ATOM 526 C C . ASP A 1 72 ? 3.832 2.014 13.683 1.00 81.88 72 ASP A C 1
ATOM 528 O O . ASP A 1 72 ? 3.911 0.793 13.532 1.00 81.88 72 ASP A O 1
ATOM 532 N N . ARG A 1 73 ? 3.143 2.770 12.818 1.00 83.81 73 ARG A N 1
ATOM 533 C CA . ARG A 1 73 ? 2.460 2.234 11.642 1.00 83.81 73 ARG A CA 1
ATOM 534 C C . ARG A 1 73 ? 3.233 2.538 10.372 1.00 83.81 73 ARG A C 1
ATOM 536 O O . ARG A 1 73 ? 3.735 3.634 10.151 1.00 83.81 73 ARG A O 1
ATOM 543 N N . GLY A 1 74 ? 3.256 1.553 9.484 1.00 88.75 74 GLY A N 1
ATOM 544 C CA . GLY A 1 74 ? 3.797 1.693 8.142 1.00 88.75 74 GLY A CA 1
ATOM 545 C C . GLY A 1 74 ? 2.882 1.058 7.102 1.00 88.75 74 GLY A C 1
ATOM 546 O O . GLY A 1 74 ? 1.996 0.273 7.452 1.00 88.75 74 GLY A O 1
ATOM 547 N N . PRO A 1 75 ? 3.090 1.384 5.819 1.00 94.25 75 PRO A N 1
ATOM 548 C CA . PRO A 1 75 ? 2.392 0.704 4.746 1.00 94.25 75 PRO A CA 1
ATOM 549 C C . PRO A 1 75 ? 2.826 -0.766 4.673 1.00 94.25 75 PRO A C 1
ATOM 551 O O . PRO A 1 75 ? 4.000 -1.098 4.864 1.00 94.25 75 PRO A O 1
ATOM 554 N N . LEU A 1 76 ? 1.870 -1.632 4.347 1.00 95.06 76 LEU A N 1
ATOM 555 C CA . LEU A 1 76 ? 2.128 -2.979 3.855 1.00 95.06 76 LEU A CA 1
ATOM 556 C C . LEU A 1 76 ? 2.758 -2.886 2.467 1.00 95.06 76 LEU A C 1
ATOM 558 O O . LEU A 1 76 ? 2.457 -1.965 1.703 1.00 95.06 76 LEU A O 1
ATOM 562 N N . ARG A 1 77 ? 3.628 -3.843 2.145 1.00 96.00 77 ARG A N 1
ATOM 563 C CA . ARG A 1 77 ? 4.412 -3.831 0.910 1.00 96.00 77 ARG A CA 1
ATOM 564 C C . ARG A 1 77 ? 4.332 -5.175 0.212 1.00 96.00 77 ARG A C 1
ATOM 566 O O . ARG A 1 77 ? 4.672 -6.184 0.824 1.00 96.00 77 ARG A O 1
ATOM 573 N N . PHE A 1 78 ? 3.932 -5.158 -1.053 1.00 95.94 78 PHE A N 1
ATOM 574 C CA . PHE A 1 78 ? 4.050 -6.285 -1.979 1.00 95.94 78 PHE A CA 1
ATOM 575 C C . PHE A 1 78 ? 4.838 -5.865 -3.220 1.00 95.94 78 PHE A C 1
ATOM 577 O O . PHE A 1 78 ? 5.024 -4.677 -3.474 1.00 95.94 78 PHE A O 1
ATOM 584 N N . HIS A 1 79 ? 5.287 -6.839 -4.003 1.00 95.69 79 HIS A N 1
ATOM 585 C CA . HIS A 1 79 ? 6.078 -6.603 -5.202 1.00 95.69 79 HIS A CA 1
ATOM 586 C C . HIS A 1 79 ? 5.624 -7.513 -6.346 1.00 95.69 79 HIS A C 1
ATOM 588 O O . HIS A 1 79 ? 5.355 -8.704 -6.162 1.00 95.69 79 HIS A O 1
ATOM 594 N N . PHE A 1 80 ? 5.532 -6.950 -7.552 1.00 93.31 80 PHE A N 1
ATOM 595 C CA . PHE A 1 80 ? 5.059 -7.673 -8.735 1.00 93.31 80 PHE A CA 1
ATOM 596 C C . PHE A 1 80 ? 6.056 -8.711 -9.277 1.00 93.31 80 PHE A C 1
ATOM 598 O O . PHE A 1 80 ? 5.660 -9.588 -10.050 1.00 93.31 80 PHE A O 1
ATOM 605 N N . ASP A 1 81 ? 7.333 -8.631 -8.908 1.00 93.38 81 ASP A N 1
ATOM 606 C CA . ASP A 1 81 ? 8.370 -9.605 -9.271 1.00 93.38 81 ASP A CA 1
ATOM 607 C C . ASP A 1 81 ? 8.300 -10.903 -8.447 1.00 93.38 81 ASP A C 1
ATOM 609 O O . ASP A 1 81 ? 8.734 -11.962 -8.907 1.00 93.38 81 ASP A O 1
ATOM 613 N N . ARG A 1 82 ? 7.684 -10.864 -7.263 1.00 93.88 82 ARG A N 1
ATOM 614 C CA . ARG A 1 82 ? 7.460 -12.038 -6.417 1.00 93.88 82 ARG A CA 1
ATOM 615 C C . ARG A 1 82 ? 6.190 -12.759 -6.849 1.00 93.88 82 ARG A C 1
ATOM 617 O O . ARG A 1 82 ? 5.080 -12.285 -6.625 1.00 93.88 82 ARG A O 1
ATOM 624 N N . ALA A 1 83 ? 6.341 -13.950 -7.429 1.00 93.62 83 ALA A N 1
ATOM 625 C CA . ALA A 1 83 ? 5.239 -14.693 -8.049 1.00 93.62 83 ALA A CA 1
ATOM 626 C C . ALA A 1 83 ? 4.011 -14.897 -7.136 1.00 93.62 83 ALA A C 1
ATOM 628 O O . ALA A 1 83 ? 2.876 -14.740 -7.591 1.00 93.62 83 ALA A O 1
ATOM 629 N N . ALA A 1 84 ? 4.225 -15.211 -5.854 1.00 94.00 84 ALA A N 1
ATOM 630 C CA . ALA A 1 84 ? 3.138 -15.393 -4.891 1.00 94.00 84 ALA A CA 1
ATOM 631 C C . ALA A 1 84 ? 2.389 -14.078 -4.606 1.00 94.00 84 ALA A C 1
ATOM 633 O O . ALA A 1 84 ? 1.161 -14.038 -4.694 1.00 94.00 84 ALA A O 1
ATOM 634 N N . GLU A 1 85 ? 3.123 -12.995 -4.333 1.00 94.31 85 GLU A N 1
ATOM 635 C CA . GLU A 1 85 ? 2.563 -11.666 -4.058 1.00 94.31 85 GLU A CA 1
ATOM 636 C C . GLU A 1 85 ? 1.837 -11.111 -5.290 1.0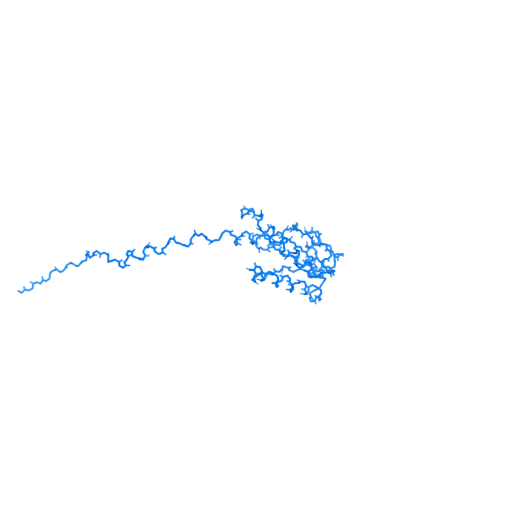0 94.31 85 GLU A C 1
ATOM 638 O O . GLU A 1 85 ? 0.700 -10.652 -5.186 1.00 94.31 85 GLU A O 1
ATOM 643 N N . ARG A 1 86 ? 2.435 -11.251 -6.477 1.00 93.69 86 ARG A N 1
ATOM 644 C CA . ARG A 1 86 ? 1.811 -10.899 -7.755 1.00 93.69 86 ARG A CA 1
ATOM 645 C C . ARG A 1 86 ? 0.510 -11.662 -7.981 1.00 93.69 86 ARG A C 1
ATOM 647 O O . ARG A 1 86 ? -0.514 -11.044 -8.262 1.00 93.69 86 ARG A O 1
ATOM 654 N N . SER A 1 87 ? 0.526 -12.993 -7.851 1.00 93.62 87 SER A N 1
ATOM 655 C CA . SER A 1 87 ? -0.682 -13.804 -8.044 1.00 93.62 87 SER A CA 1
ATOM 656 C C . SER A 1 87 ? -1.782 -13.393 -7.067 1.00 93.62 87 SER A C 1
ATOM 658 O O . SER A 1 87 ? -2.955 -13.393 -7.435 1.00 93.62 87 SER A O 1
ATOM 660 N N . TYR A 1 88 ? -1.423 -13.050 -5.831 1.00 93.69 88 TYR A N 1
ATOM 661 C CA . TYR A 1 88 ? -2.367 -12.567 -4.835 1.00 93.69 88 TYR A CA 1
ATOM 662 C C . TYR A 1 88 ? -2.942 -11.186 -5.207 1.00 93.69 88 TYR A C 1
ATOM 664 O O . TYR A 1 88 ? -4.160 -10.997 -5.187 1.00 93.69 88 TYR A O 1
ATOM 672 N N . CYS A 1 89 ? -2.092 -10.249 -5.638 1.00 93.38 89 CYS A N 1
ATOM 673 C CA . CYS A 1 89 ? -2.500 -8.927 -6.116 1.00 93.38 89 CYS A CA 1
ATOM 674 C C . CYS A 1 89 ? -3.478 -9.018 -7.295 1.00 93.38 89 CYS A C 1
ATOM 676 O O . CYS A 1 89 ? -4.552 -8.422 -7.249 1.00 93.38 89 CYS A O 1
ATOM 678 N N . GLU A 1 90 ? -3.149 -9.808 -8.318 1.00 93.12 90 GLU A N 1
ATOM 679 C CA . GLU A 1 90 ? -3.949 -9.923 -9.543 1.00 93.12 90 GLU A CA 1
ATOM 680 C C . GLU A 1 90 ? -5.270 -10.669 -9.291 1.00 93.12 90 GLU A C 1
ATOM 682 O O . GLU A 1 90 ? -6.348 -10.207 -9.676 1.00 93.12 90 GLU A O 1
ATOM 687 N N . LYS A 1 91 ? -5.218 -11.828 -8.619 1.00 92.06 91 LYS A N 1
ATOM 688 C CA . LYS A 1 91 ? -6.398 -12.694 -8.463 1.00 92.06 91 LYS A CA 1
ATOM 689 C C . LYS A 1 91 ? -7.340 -12.206 -7.371 1.00 92.06 91 LYS A C 1
ATOM 691 O O . LYS A 1 91 ? -8.554 -12.203 -7.598 1.00 92.06 91 LYS A O 1
ATOM 696 N N . THR A 1 92 ? -6.795 -11.782 -6.232 1.00 91.12 92 THR A N 1
ATOM 697 C CA . THR A 1 92 ? -7.572 -11.426 -5.037 1.00 91.12 92 THR A CA 1
ATOM 698 C C . THR A 1 92 ? -7.857 -9.933 -4.984 1.00 91.12 92 THR A C 1
ATOM 700 O O . THR A 1 92 ? -9.011 -9.537 -4.850 1.00 91.12 92 THR A O 1
ATOM 703 N N . LEU A 1 93 ? -6.826 -9.095 -5.127 1.00 91.56 93 LEU A N 1
ATOM 704 C CA . LEU A 1 93 ? -6.954 -7.644 -4.928 1.00 91.56 93 LEU A CA 1
ATOM 705 C C . LEU A 1 93 ? -7.316 -6.870 -6.203 1.00 91.56 93 LEU A C 1
ATOM 707 O O . LEU A 1 93 ? -7.612 -5.679 -6.126 1.00 91.56 93 LEU A O 1
ATOM 711 N N . LYS A 1 94 ? -7.298 -7.536 -7.366 1.00 92.06 94 LYS A N 1
ATOM 712 C CA . LYS A 1 94 ? -7.490 -6.927 -8.695 1.00 92.06 94 LYS A CA 1
ATOM 713 C C . LYS A 1 94 ? -6.516 -5.764 -8.949 1.00 92.06 94 LYS A C 1
ATOM 715 O O . LYS A 1 94 ? -6.871 -4.757 -9.559 1.00 92.06 94 LYS A O 1
ATOM 720 N N . ILE A 1 95 ? -5.289 -5.890 -8.442 1.00 91.00 95 ILE A N 1
ATOM 721 C CA . ILE A 1 95 ? -4.171 -4.968 -8.667 1.00 91.00 95 ILE A CA 1
ATOM 722 C C . ILE A 1 95 ? -3.301 -5.543 -9.778 1.00 91.00 95 ILE A C 1
ATOM 724 O O . ILE A 1 95 ? -2.822 -6.671 -9.663 1.00 91.00 95 ILE A O 1
ATOM 728 N N . ASN A 1 96 ? -3.119 -4.778 -10.855 1.00 86.81 96 ASN A N 1
ATOM 729 C CA . ASN A 1 96 ? -2.500 -5.269 -12.077 1.00 86.81 96 ASN A CA 1
ATOM 730 C C . ASN A 1 96 ? -1.082 -4.721 -12.215 1.00 86.81 96 ASN A C 1
ATOM 732 O O . ASN A 1 96 ? -0.797 -3.581 -11.871 1.00 86.81 96 ASN A O 1
ATOM 736 N N . ARG A 1 97 ? -0.193 -5.506 -12.827 1.00 79.25 97 ARG A N 1
ATOM 737 C CA . ARG A 1 97 ? 1.194 -5.083 -13.078 1.00 79.25 97 ARG A CA 1
ATOM 738 C C . ARG A 1 97 ? 1.312 -3.839 -13.973 1.00 79.25 97 ARG A C 1
ATOM 740 O O . ARG A 1 97 ? 2.316 -3.140 -13.905 1.00 79.25 97 ARG A O 1
ATOM 747 N N . GLN A 1 98 ? 0.300 -3.563 -14.798 1.00 76.88 98 GLN A N 1
ATOM 748 C CA . GLN A 1 98 ? 0.241 -2.364 -15.646 1.00 76.88 98 GLN A CA 1
ATOM 749 C C . GLN A 1 98 ? 0.255 -1.064 -14.835 1.00 76.88 98 GLN A C 1
ATOM 751 O O . GLN A 1 98 ? 0.649 -0.032 -15.365 1.00 76.88 98 GLN A O 1
ATOM 756 N N . ASP A 1 99 ? -0.124 -1.127 -13.557 1.00 67.69 99 ASP A N 1
ATOM 757 C CA . ASP A 1 99 ? -0.094 0.025 -12.665 1.00 67.69 99 ASP A CA 1
ATOM 758 C C . ASP A 1 99 ? 1.349 0.470 -12.341 1.00 67.69 99 ASP A C 1
ATOM 760 O O . ASP A 1 99 ? 1.531 1.618 -11.953 1.00 67.69 99 ASP A O 1
ATOM 764 N N . LEU A 1 100 ? 2.362 -0.401 -12.540 1.00 81.69 100 LEU A N 1
ATOM 765 C CA . LEU A 1 100 ? 3.803 -0.263 -12.223 1.00 81.69 100 LEU A CA 1
ATOM 766 C C . LEU A 1 100 ? 4.124 0.024 -10.745 1.00 81.69 100 LEU A C 1
ATOM 768 O O . LEU A 1 100 ? 5.006 -0.615 -10.177 1.00 81.69 100 LEU A O 1
ATOM 772 N N . LEU A 1 101 ? 3.373 0.926 -10.126 1.00 91.94 101 LEU A N 1
ATOM 773 C CA . LEU A 1 101 ? 3.326 1.233 -8.711 1.00 91.94 101 LEU A CA 1
ATOM 774 C C . LEU A 1 101 ? 1.861 1.443 -8.314 1.00 91.94 101 LEU A C 1
ATOM 776 O O . LEU A 1 101 ? 1.191 2.364 -8.779 1.00 91.94 101 LEU A O 1
ATOM 780 N N . PHE A 1 102 ? 1.367 0.605 -7.413 1.00 94.69 102 PHE A N 1
ATOM 781 C CA . PHE A 1 102 ? 0.066 0.793 -6.781 1.00 94.69 102 PHE A CA 1
ATOM 782 C C . PHE A 1 102 ? 0.246 1.367 -5.378 1.00 94.69 102 PHE A C 1
ATOM 784 O O . PHE A 1 102 ? 1.114 0.925 -4.628 1.00 94.69 102 PHE A O 1
ATOM 791 N N . ALA A 1 103 ? -0.649 2.272 -4.990 1.00 95.88 103 ALA A N 1
ATOM 792 C CA . ALA A 1 103 ? -0.867 2.641 -3.600 1.00 95.88 103 ALA A CA 1
ATOM 793 C C . ALA A 1 103 ? -2.367 2.734 -3.314 1.00 95.88 103 ALA A C 1
ATOM 795 O O . ALA A 1 103 ? -3.165 3.111 -4.178 1.00 95.88 103 ALA A O 1
ATOM 796 N N . GLY A 1 104 ? -2.768 2.380 -2.100 1.00 95.31 104 GLY A N 1
ATOM 797 C CA . GLY A 1 104 ? -4.175 2.384 -1.737 1.00 95.31 104 GLY A CA 1
ATOM 798 C C . GLY A 1 104 ? -4.435 2.102 -0.271 1.00 95.31 104 GLY A C 1
ATOM 799 O O . GLY A 1 104 ? -3.569 1.639 0.468 1.00 95.31 104 GLY A O 1
ATOM 800 N N . VAL A 1 105 ? -5.675 2.351 0.132 1.00 95.44 105 VAL A N 1
ATOM 801 C CA . VAL A 1 105 ? -6.198 1.965 1.441 1.00 95.44 105 VAL A CA 1
ATOM 802 C C . VAL A 1 105 ? -6.854 0.599 1.312 1.00 95.44 105 VAL A C 1
ATOM 804 O O . VAL A 1 105 ? -7.654 0.364 0.402 1.00 95.44 105 VAL A O 1
ATOM 807 N N . VAL A 1 106 ? -6.534 -0.303 2.231 1.00 95.06 106 VAL A N 1
ATOM 808 C CA . VAL A 1 106 ? -6.976 -1.696 2.208 1.00 95.06 106 VAL A CA 1
ATOM 809 C C . VAL A 1 106 ? -7.669 -2.098 3.499 1.00 95.06 106 VAL A C 1
ATOM 811 O O . VAL A 1 106 ? -7.362 -1.582 4.573 1.00 95.06 106 VAL A O 1
ATOM 814 N N . LYS A 1 107 ? -8.588 -3.058 3.391 1.00 92.94 107 LYS A N 1
ATOM 815 C CA . LYS A 1 107 ? -9.170 -3.759 4.533 1.00 92.94 107 LYS A CA 1
ATOM 816 C C . LYS A 1 107 ? -8.226 -4.878 4.965 1.00 92.94 107 LYS A C 1
ATOM 818 O O . LYS A 1 107 ? -7.726 -5.617 4.113 1.00 92.94 107 LYS A O 1
ATOM 823 N N . LEU A 1 108 ? -8.034 -5.005 6.272 1.00 91.69 108 LEU A N 1
ATOM 824 C CA . LEU A 1 108 ? -7.273 -6.074 6.906 1.00 91.69 108 LEU A CA 1
ATOM 825 C C . LEU A 1 108 ? -8.212 -7.019 7.662 1.00 91.69 108 LEU A C 1
ATOM 827 O O . LEU A 1 108 ? -9.240 -6.587 8.190 1.00 91.69 108 LEU A O 1
ATOM 831 N N . ASP A 1 109 ? -7.866 -8.303 7.709 1.00 88.88 109 ASP A N 1
ATOM 832 C CA . ASP A 1 109 ? -8.500 -9.261 8.613 1.00 88.88 109 ASP A CA 1
ATOM 833 C C . ASP A 1 109 ? -7.941 -9.156 10.045 1.00 88.88 109 ASP A C 1
ATOM 835 O O . ASP A 1 109 ? -7.060 -8.347 10.343 1.00 88.88 109 ASP A O 1
ATOM 839 N N . ALA A 1 110 ? -8.444 -9.999 10.950 1.00 85.38 110 ALA A N 1
ATOM 840 C CA . ALA A 1 110 ? -8.001 -10.038 12.345 1.00 85.38 110 ALA A CA 1
ATOM 841 C C . ALA A 1 110 ? -6.518 -10.427 12.526 1.00 85.38 110 ALA A C 1
ATOM 843 O O . ALA A 1 110 ? -5.961 -10.211 13.598 1.00 85.38 110 ALA A O 1
ATOM 844 N N . ARG A 1 111 ? -5.881 -11.009 11.502 1.00 86.19 111 ARG A N 1
ATOM 845 C CA . ARG A 1 111 ? -4.460 -11.387 11.495 1.00 86.19 111 ARG A CA 1
ATOM 846 C C . ARG A 1 111 ? -3.583 -10.330 10.815 1.00 86.19 111 ARG A C 1
ATOM 848 O O . ARG A 1 111 ? -2.372 -10.518 10.736 1.00 86.19 111 ARG A O 1
ATOM 855 N N . GLY A 1 112 ? -4.172 -9.239 10.323 1.00 84.56 112 GLY A N 1
ATOM 856 C CA . GLY A 1 112 ? -3.473 -8.187 9.588 1.00 84.56 112 GLY A CA 1
ATOM 857 C C . GLY A 1 112 ? -3.230 -8.512 8.112 1.00 84.56 112 GLY A C 1
ATOM 858 O O . GLY A 1 112 ? -2.522 -7.762 7.440 1.00 84.56 112 GLY A O 1
ATOM 859 N N . ALA A 1 113 ? -3.802 -9.598 7.584 1.00 88.75 113 ALA A N 1
ATOM 860 C CA . ALA A 1 113 ? -3.713 -9.905 6.165 1.00 88.75 113 ALA A CA 1
ATOM 861 C C . ALA A 1 113 ? -4.649 -8.991 5.373 1.00 88.75 113 ALA A C 1
ATOM 863 O O . ALA A 1 113 ? -5.768 -8.699 5.796 1.00 88.75 113 ALA A O 1
ATOM 864 N N . VAL A 1 114 ? -4.201 -8.554 4.198 1.00 92.56 114 VAL A N 1
ATOM 865 C CA . VAL A 1 114 ? -5.052 -7.801 3.274 1.00 92.56 114 VAL A CA 1
ATOM 866 C C . VAL A 1 114 ? -6.211 -8.696 2.842 1.00 92.56 114 VAL A C 1
ATOM 868 O O . VAL A 1 114 ? -6.006 -9.872 2.584 1.00 92.56 114 VAL A O 1
ATOM 871 N N . VAL A 1 115 ? -7.430 -8.167 2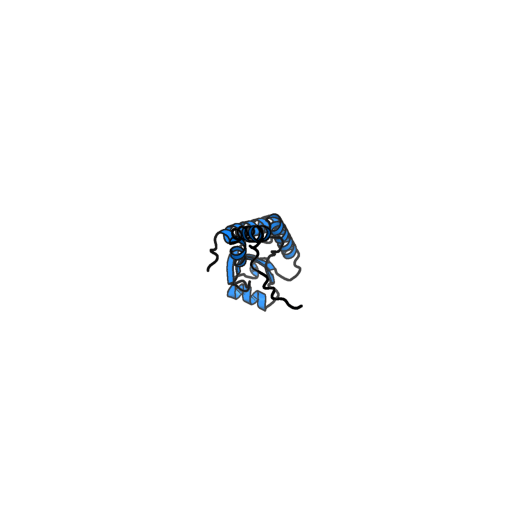.770 1.00 92.19 115 VAL A N 1
ATOM 872 C CA . VAL A 1 115 ? -8.602 -8.914 2.266 1.00 92.19 115 VAL A CA 1
ATOM 873 C C . VAL A 1 115 ? -9.394 -8.152 1.209 1.00 92.19 115 VAL A C 1
ATOM 875 O O . VAL A 1 115 ? -10.292 -8.710 0.586 1.00 92.19 115 VAL A O 1
ATOM 878 N N . GLY A 1 116 ? -9.062 -6.883 0.970 1.00 92.19 116 GLY A N 1
ATOM 879 C CA . GLY A 1 116 ? -9.682 -6.099 -0.089 1.00 92.19 116 GLY A CA 1
ATOM 880 C C . GLY A 1 116 ? -9.134 -4.683 -0.187 1.00 92.19 116 GLY A C 1
ATOM 881 O O . GLY A 1 116 ? -8.576 -4.148 0.770 1.00 92.19 116 GLY A O 1
ATOM 882 N N . VAL A 1 117 ? -9.319 -4.068 -1.352 1.00 94.31 117 VAL A N 1
ATOM 883 C CA . VAL A 1 117 ? -8.964 -2.668 -1.610 1.00 94.31 117 VAL A CA 1
ATOM 884 C C . VAL A 1 117 ? -10.191 -1.795 -1.357 1.00 94.31 117 VAL A C 1
ATOM 886 O O . VAL A 1 117 ? -11.238 -2.010 -1.959 1.00 94.31 117 VAL A O 1
ATOM 889 N N . LEU A 1 118 ? -10.062 -0.817 -0.461 1.00 92.94 118 LEU A N 1
ATOM 890 C CA . LEU A 1 118 ? -11.118 0.149 -0.138 1.00 92.94 118 LEU A CA 1
ATOM 891 C C . LEU A 1 118 ? -10.996 1.418 -0.979 1.00 92.94 118 LEU A C 1
ATOM 893 O O . LEU A 1 118 ? -11.996 2.037 -1.335 1.00 92.94 118 LEU A O 1
ATOM 897 N N . HIS A 1 119 ? -9.763 1.818 -1.280 1.00 93.69 119 HIS A N 1
ATOM 898 C CA . HIS A 1 119 ? -9.479 2.979 -2.102 1.00 93.69 119 HIS A CA 1
ATOM 899 C C . HIS A 1 119 ? -8.175 2.765 -2.862 1.00 93.69 119 HIS A C 1
ATOM 901 O O . HIS A 1 119 ? -7.169 2.381 -2.270 1.00 93.69 119 HIS A O 1
ATOM 907 N N . ARG A 1 120 ? -8.196 3.027 -4.166 1.00 93.75 120 ARG A N 1
ATOM 908 C CA . ARG A 1 120 ? -7.019 3.002 -5.035 1.00 93.75 120 ARG A CA 1
ATOM 909 C C . ARG A 1 120 ? -6.629 4.432 -5.360 1.00 93.75 120 ARG A C 1
ATOM 911 O O . ARG A 1 120 ? -7.497 5.210 -5.753 1.00 93.75 120 ARG A O 1
ATOM 918 N N . LEU A 1 121 ? -5.342 4.738 -5.256 1.00 91.06 121 LEU A N 1
ATOM 919 C CA . LEU A 1 121 ? -4.824 6.007 -5.736 1.00 91.06 121 LEU A CA 1
ATOM 920 C C . LEU A 1 121 ? -4.527 5.905 -7.234 1.00 91.06 121 LEU A C 1
ATOM 922 O O . LEU A 1 121 ? -3.864 4.952 -7.657 1.00 91.06 121 LEU A O 1
ATOM 926 N N . PRO A 1 122 ? -5.005 6.860 -8.044 1.00 79.38 122 PRO A N 1
ATOM 927 C CA . PRO A 1 122 ? -4.586 6.960 -9.431 1.00 79.38 122 PRO A CA 1
ATOM 928 C C . PRO A 1 122 ? -3.120 7.410 -9.491 1.00 79.38 122 PRO A C 1
ATOM 930 O O . PRO A 1 122 ? -2.725 8.313 -8.761 1.00 79.38 122 PRO A O 1
ATOM 933 N N . ASP A 1 123 ? -2.329 6.799 -10.377 1.00 82.12 123 ASP A N 1
ATOM 934 C CA . ASP A 1 123 ? -0.978 7.261 -10.730 1.00 82.12 123 ASP A CA 1
ATOM 935 C C . ASP A 1 123 ? -0.022 7.507 -9.538 1.00 82.12 123 ASP A C 1
ATOM 937 O O . ASP A 1 123 ? 0.689 8.515 -9.498 1.00 82.12 123 ASP A O 1
ATOM 941 N N . ALA A 1 124 ? 0.045 6.574 -8.580 1.00 85.50 124 ALA A N 1
ATOM 942 C CA . ALA A 1 124 ? 0.801 6.733 -7.328 1.00 85.50 124 ALA A CA 1
ATOM 943 C C . ALA A 1 124 ? 2.291 7.117 -7.498 1.00 85.50 124 ALA A C 1
ATOM 945 O O . ALA A 1 124 ? 2.898 7.650 -6.573 1.00 85.50 124 ALA A O 1
ATOM 946 N N . GLY A 1 125 ? 2.885 6.853 -8.668 1.00 84.06 125 GLY A N 1
ATOM 947 C CA . GLY A 1 125 ? 4.278 7.182 -8.984 1.00 84.06 125 GLY A CA 1
ATOM 948 C C . GLY A 1 125 ? 4.516 8.543 -9.644 1.00 84.06 125 GLY A C 1
ATOM 949 O O . GLY A 1 125 ? 5.669 8.931 -9.793 1.00 84.06 125 GLY A O 1
ATOM 950 N N . LYS A 1 126 ? 3.475 9.280 -10.064 1.00 88.19 126 LYS A N 1
ATOM 951 C CA . LYS A 1 126 ? 3.662 10.560 -10.784 1.00 88.19 126 LYS A CA 1
ATOM 952 C C . LYS A 1 126 ? 3.964 11.733 -9.855 1.00 88.19 126 LYS A C 1
ATOM 954 O O . LYS A 1 126 ? 4.744 12.610 -10.209 1.00 88.19 126 LYS A O 1
ATOM 959 N N . ASN A 1 127 ? 3.316 11.773 -8.693 1.00 92.50 127 ASN A N 1
ATOM 960 C CA . ASN A 1 127 ? 3.535 12.794 -7.673 1.00 92.50 127 ASN A CA 1
ATOM 961 C C . ASN A 1 127 ? 3.501 12.130 -6.298 1.00 92.50 127 ASN A C 1
ATOM 963 O O . ASN A 1 127 ? 2.429 11.834 -5.764 1.00 92.50 127 ASN A O 1
ATOM 967 N N . ILE A 1 128 ? 4.689 11.874 -5.757 1.00 94.06 128 ILE A N 1
ATOM 968 C CA . ILE A 1 128 ? 4.867 11.108 -4.524 1.00 94.06 128 ILE A CA 1
ATOM 969 C C . ILE A 1 128 ? 4.285 11.840 -3.322 1.00 94.06 128 ILE A C 1
ATOM 971 O O . ILE A 1 128 ? 3.574 11.228 -2.528 1.00 94.06 128 ILE A O 1
ATOM 975 N N . GLU A 1 129 ? 4.510 13.150 -3.228 1.00 93.88 129 GLU A N 1
ATOM 976 C CA . GLU A 1 129 ? 3.996 13.966 -2.129 1.00 93.88 129 GLU A CA 1
ATOM 977 C C . GLU A 1 129 ? 2.467 13.934 -2.084 1.00 93.88 129 GLU A C 1
ATOM 979 O O . GLU A 1 129 ? 1.876 13.562 -1.069 1.00 93.88 129 GLU A O 1
ATOM 984 N N . ALA A 1 130 ? 1.819 14.259 -3.206 1.00 93.56 130 ALA A N 1
ATOM 985 C CA . ALA A 1 130 ? 0.362 14.279 -3.290 1.00 93.56 130 ALA A CA 1
ATOM 986 C C . ALA A 1 130 ? -0.236 12.885 -3.050 1.00 93.56 130 ALA A C 1
ATOM 988 O O . ALA A 1 130 ? -1.240 12.748 -2.351 1.00 93.56 130 ALA A O 1
ATOM 989 N N . SER A 1 131 ? 0.405 11.840 -3.579 1.00 94.19 131 SER A N 1
ATOM 990 C CA . SER A 1 131 ? -0.040 10.459 -3.382 1.00 94.19 131 SER A CA 1
ATOM 991 C C . SER A 1 131 ? 0.081 10.030 -1.920 1.00 94.19 131 SER A C 1
ATOM 993 O O . SER A 1 131 ? -0.837 9.425 -1.373 1.00 94.19 131 SER A O 1
ATOM 995 N N . ALA A 1 132 ? 1.179 10.372 -1.245 1.00 95.25 132 ALA A N 1
ATOM 996 C CA . ALA A 1 132 ? 1.362 10.062 0.168 1.00 95.25 132 ALA A CA 1
ATOM 997 C C . ALA A 1 132 ? 0.327 10.789 1.044 1.00 95.25 132 ALA A C 1
ATOM 999 O O . ALA A 1 132 ? -0.297 10.164 1.908 1.00 95.25 132 ALA A O 1
ATOM 1000 N N . GLN A 1 133 ? 0.096 12.080 0.779 1.00 95.06 133 GLN A N 1
ATOM 1001 C CA . GLN A 1 133 ? -0.911 12.886 1.471 1.00 95.06 133 GLN A CA 1
ATOM 1002 C C . GLN A 1 133 ? -2.319 12.314 1.288 1.00 95.06 133 GLN A C 1
ATOM 1004 O O . GLN A 1 133 ? -3.024 12.109 2.278 1.00 95.06 133 GLN A O 1
ATOM 1009 N N . GLU A 1 134 ? -2.710 11.988 0.053 1.00 94.75 134 GLU A N 1
ATOM 1010 C CA . GLU A 1 134 ? -4.026 11.412 -0.240 1.00 94.75 134 GLU A CA 1
ATOM 1011 C C . GLU A 1 134 ? -4.190 10.032 0.415 1.00 94.75 134 GLU A C 1
ATOM 1013 O O . GLU A 1 134 ? -5.226 9.758 1.024 1.00 94.75 134 GLU A O 1
ATOM 1018 N N . CYS A 1 135 ? -3.157 9.183 0.382 1.00 93.81 135 CYS A N 1
ATOM 1019 C CA . CYS A 1 135 ? -3.142 7.883 1.061 1.00 93.81 135 CYS A CA 1
ATOM 1020 C C . CYS A 1 135 ? -3.462 8.024 2.551 1.00 93.81 135 CYS A C 1
ATOM 1022 O O . CYS A 1 135 ? -4.384 7.381 3.062 1.00 93.81 135 CYS A O 1
ATOM 1024 N N . VAL A 1 136 ? -2.711 8.877 3.253 1.00 93.44 136 VAL A N 1
ATOM 1025 C CA . VAL A 1 136 ? -2.862 9.066 4.701 1.00 93.44 136 VAL A CA 1
ATOM 1026 C C . VAL A 1 136 ? -4.186 9.752 5.025 1.00 93.44 136 VAL A C 1
ATOM 1028 O O . VAL A 1 136 ? -4.876 9.340 5.961 1.00 93.44 136 VAL A O 1
ATOM 1031 N N . TYR A 1 137 ? -4.599 10.743 4.233 1.00 93.62 137 TYR A N 1
ATOM 1032 C CA . TYR A 1 137 ? -5.898 11.394 4.381 1.00 93.62 137 TYR A CA 1
ATOM 1033 C C . TYR A 1 137 ? -7.048 10.385 4.265 1.00 93.62 137 TYR A C 1
ATOM 1035 O O . TYR A 1 137 ? -7.879 10.276 5.173 1.00 93.62 137 TYR A O 1
ATOM 1043 N N . ARG A 1 138 ? -7.076 9.591 3.189 1.00 93.81 138 ARG A N 1
ATOM 1044 C CA . ARG A 1 138 ? -8.119 8.583 2.949 1.00 93.81 138 ARG A CA 1
ATOM 1045 C C . ARG A 1 138 ? -8.121 7.504 4.009 1.00 93.81 138 ARG A C 1
ATOM 1047 O O . ARG A 1 138 ? -9.194 7.136 4.486 1.00 93.81 138 ARG A O 1
ATOM 1054 N N . TRP A 1 139 ? -6.943 7.040 4.416 1.00 92.44 139 TRP A N 1
ATOM 1055 C CA . TRP A 1 139 ? -6.810 6.088 5.509 1.00 92.44 139 TRP A CA 1
ATOM 1056 C C . TRP A 1 139 ? -7.422 6.643 6.802 1.00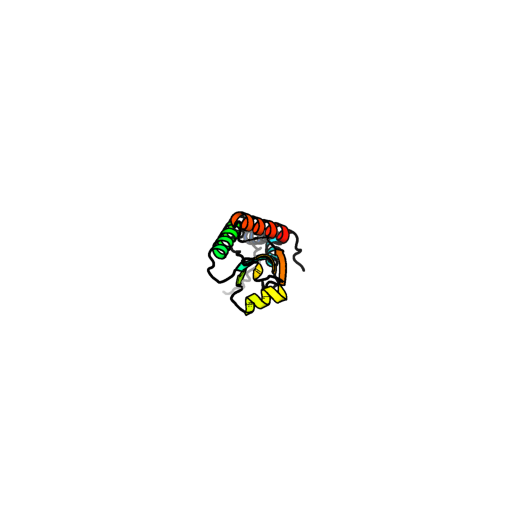 92.44 139 TRP A C 1
ATOM 1058 O O . TRP A 1 139 ? -8.264 5.974 7.395 1.00 92.44 139 TRP A O 1
ATOM 1068 N N . ARG A 1 140 ? -7.126 7.895 7.185 1.00 89.81 140 ARG A N 1
ATOM 1069 C CA . ARG A 1 140 ? -7.728 8.538 8.371 1.00 89.81 140 ARG A CA 1
ATOM 1070 C C . ARG A 1 140 ? -9.244 8.671 8.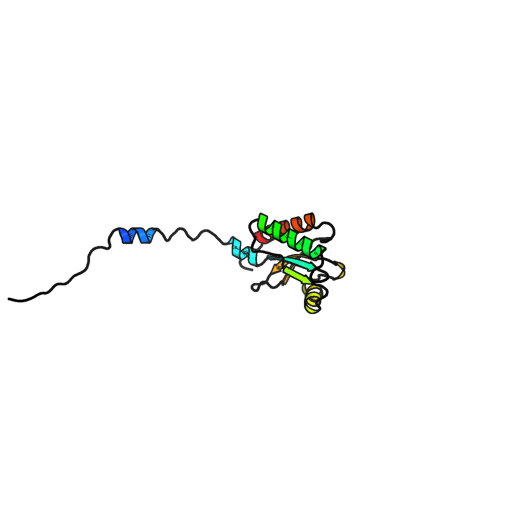262 1.00 89.81 140 ARG A C 1
ATOM 1072 O O . ARG A 1 140 ? -9.949 8.460 9.246 1.00 89.81 140 ARG A O 1
ATOM 1079 N N . VAL A 1 141 ? -9.756 9.049 7.091 1.00 90.00 141 VAL A N 1
ATOM 1080 C CA . VAL A 1 141 ? -11.203 9.192 6.867 1.00 90.00 141 VAL A CA 1
ATOM 1081 C C . VAL A 1 141 ? -11.909 7.842 6.980 1.00 90.00 141 VAL A C 1
ATOM 1083 O O . VAL A 1 141 ? -12.970 7.763 7.595 1.00 90.00 141 VAL A O 1
ATOM 1086 N N . LEU A 1 142 ? -11.336 6.785 6.404 1.00 87.94 142 LEU A N 1
ATOM 1087 C CA . LEU A 1 142 ? -11.923 5.446 6.418 1.00 87.94 142 LEU A CA 1
ATOM 1088 C C . LEU A 1 142 ? -11.781 4.766 7.784 1.00 87.94 142 LEU A C 1
ATOM 1090 O O . LEU A 1 142 ? -12.732 4.132 8.232 1.00 87.94 142 LEU A O 1
ATOM 1094 N N . ALA A 1 143 ? -10.661 4.963 8.484 1.00 82.94 143 ALA A N 1
ATOM 1095 C CA . ALA A 1 143 ? -10.436 4.422 9.828 1.00 82.94 143 ALA A CA 1
ATOM 1096 C C . ALA A 1 143 ? -11.480 4.910 10.839 1.00 82.94 143 ALA A C 1
ATOM 1098 O O . ALA A 1 143 ? -11.856 4.170 11.738 1.00 82.94 143 ALA A O 1
ATOM 1099 N N . LYS A 1 144 ? -12.015 6.123 10.651 1.00 81.94 144 LYS A N 1
ATOM 1100 C CA . LYS A 1 144 ? -13.096 6.676 11.482 1.00 81.94 144 LYS A CA 1
ATOM 1101 C C . LYS A 1 144 ? -14.487 6.113 11.165 1.00 81.94 144 LYS A C 1
ATOM 1103 O O . LYS A 1 144 ? -15.414 6.356 11.929 1.00 81.94 144 LYS A O 1
ATOM 1108 N N . LYS A 1 145 ? -14.667 5.442 10.021 1.00 74.50 145 LYS A N 1
ATOM 1109 C CA . LYS A 1 145 ? -15.982 5.003 9.518 1.00 74.50 145 LYS A CA 1
ATOM 1110 C C . LYS A 1 145 ? -16.281 3.524 9.759 1.00 74.50 145 LYS A C 1
ATOM 1112 O O . LYS A 1 145 ? -17.438 3.138 9.621 1.00 74.50 145 LYS A O 1
ATOM 1117 N N . ILE A 1 146 ? -15.283 2.694 10.067 1.00 60.44 146 ILE A N 1
ATOM 1118 C CA . ILE A 1 146 ? -15.494 1.252 10.255 1.00 60.44 146 ILE A CA 1
ATOM 1119 C C . ILE A 1 146 ? -15.815 0.964 11.731 1.00 60.44 146 ILE A C 1
ATOM 1121 O O . ILE A 1 146 ? -14.988 1.267 12.591 1.00 60.44 146 ILE A O 1
ATOM 1125 N N . PRO A 1 147 ? -16.994 0.387 12.045 1.00 52.50 147 PRO A N 1
ATOM 1126 C CA . PRO A 1 147 ? -17.328 -0.001 13.409 1.00 52.50 147 PRO A CA 1
ATOM 1127 C C . PRO A 1 147 ? -16.417 -1.149 13.891 1.00 52.50 147 PRO A C 1
ATOM 1129 O O . PRO A 1 147 ? -15.982 -1.971 13.082 1.00 52.50 147 PRO A O 1
ATOM 1132 N N . PRO A 1 148 ? -16.133 -1.233 15.202 1.00 49.69 148 PRO A N 1
ATOM 1133 C CA . PRO A 1 148 ? -15.143 -2.158 15.768 1.00 49.69 148 PRO A CA 1
ATOM 1134 C C . PRO A 1 148 ? -15.528 -3.649 15.654 1.00 49.69 148 PRO A C 1
ATOM 1136 O O . PRO A 1 148 ? -14.669 -4.522 15.799 1.00 49.69 148 PRO A O 1
ATOM 1139 N N . ASP A 1 149 ? -16.784 -3.951 15.318 1.00 46.84 149 ASP A N 1
ATOM 1140 C CA . ASP A 1 149 ? -17.393 -5.269 15.546 1.00 46.84 149 ASP A CA 1
ATOM 1141 C C . ASP A 1 149 ? -17.716 -6.064 14.259 1.00 46.84 149 ASP A C 1
ATOM 1143 O O . ASP A 1 149 ? -18.423 -7.065 14.327 1.00 46.84 149 ASP A O 1
ATOM 1147 N N . LEU A 1 150 ? -17.197 -5.646 13.091 1.00 44.75 150 LEU A N 1
ATOM 1148 C CA . LEU A 1 150 ? -17.367 -6.338 11.791 1.00 44.75 150 LEU A CA 1
ATOM 1149 C C . LEU A 1 150 ? -16.145 -7.136 11.321 1.00 44.75 150 LEU A C 1
ATOM 1151 O O . LEU A 1 150 ? -15.090 -6.501 11.071 1.00 44.75 150 LEU A O 1
#